Protein AF-A0AAV4HSX8-F1 (afdb_monomer_lite)

Organism: NCBI:txid1093978

Foldseek 3Di:
DVVVVDDDQDDDDPPWDAKDWDWDDDPPDTDIDIDHIPQ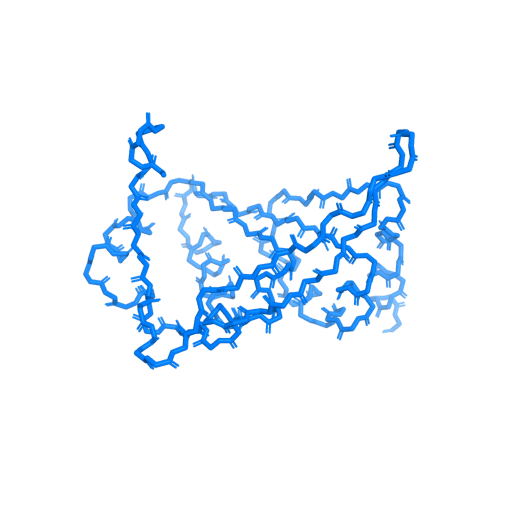LQDELVSCVDPVNVVCLVPDQEAEDELVNCNRYLPNLVVSLVSQQVDPNHAYEYEPHDQVSCVVCLVSCLVSVVSHPYYHDDPRNPPVVSVVVVPD

Structure (mmCIF, N/CA/C/O backbone):
data_AF-A0AAV4HSX8-F1
#
_entry.id   AF-A0AAV4HSX8-F1
#
loop_
_atom_site.group_PDB
_atom_site.id
_atom_site.type_symbol
_atom_site.label_atom_id
_atom_site.label_alt_id
_atom_site.label_comp_id
_atom_site.label_asym_id
_atom_site.label_entity_id
_atom_site.label_seq_id
_atom_site.pdbx_PDB_ins_code
_atom_site.Cartn_x
_atom_site.Cartn_y
_atom_site.Cartn_z
_atom_site.occupancy
_atom_site.B_iso_or_equiv
_atom_site.auth_seq_id
_atom_site.auth_comp_id
_atom_site.auth_asym_id
_atom_site.auth_atom_id
_atom_site.pdbx_PDB_model_num
ATOM 1 N N . MET A 1 1 ? -8.345 -9.573 -9.858 1.00 88.31 1 MET A N 1
ATOM 2 C CA . MET A 1 1 ? -8.934 -9.526 -8.505 1.00 88.31 1 MET A CA 1
ATOM 3 C C . MET A 1 1 ? -10.252 -10.286 -8.492 1.00 88.31 1 MET A C 1
ATOM 5 O O . MET A 1 1 ? -10.389 -11.200 -7.692 1.00 88.31 1 MET A O 1
ATOM 9 N N . ASP A 1 2 ? -11.119 -10.045 -9.474 1.00 92.25 2 ASP A N 1
ATOM 10 C CA . ASP A 1 2 ? -12.421 -10.715 -9.634 1.00 92.25 2 ASP A CA 1
ATOM 11 C C . ASP A 1 2 ? -12.351 -12.248 -9.648 1.00 92.25 2 ASP A C 1
ATOM 13 O O . ASP A 1 2 ? -13.070 -12.900 -8.900 1.00 92.25 2 ASP A O 1
ATOM 17 N N . ALA A 1 3 ? -11.421 -12.840 -10.409 1.00 96.38 3 ALA A N 1
ATOM 18 C CA . ALA A 1 3 ? -11.242 -14.299 -10.448 1.00 96.38 3 ALA A CA 1
ATOM 19 C C . ALA A 1 3 ? -10.859 -14.919 -9.086 1.00 96.38 3 ALA A C 1
ATOM 21 O O . ALA A 1 3 ? -11.060 -16.109 -8.874 1.00 96.38 3 ALA A O 1
ATOM 22 N N . ALA A 1 4 ? -10.314 -14.117 -8.166 1.00 95.81 4 ALA A N 1
ATOM 23 C CA . ALA A 1 4 ? -9.982 -14.522 -6.801 1.00 95.81 4 ALA A CA 1
ATOM 24 C C . ALA A 1 4 ? -11.071 -14.125 -5.781 1.00 95.81 4 ALA A C 1
ATOM 26 O O . ALA A 1 4 ? -10.847 -14.245 -4.580 1.00 95.81 4 ALA A O 1
ATOM 27 N N . GLY A 1 5 ? -12.223 -13.615 -6.236 1.00 96.44 5 GLY A N 1
ATOM 28 C CA . GLY A 1 5 ? -13.322 -13.166 -5.375 1.00 96.44 5 GLY A CA 1
ATOM 29 C C . GLY A 1 5 ? -13.056 -11.848 -4.640 1.00 96.44 5 GLY A C 1
ATOM 30 O O . GLY A 1 5 ? -13.699 -11.574 -3.631 1.00 96.44 5 GLY A O 1
ATOM 31 N N . VAL A 1 6 ? -12.103 -11.034 -5.110 1.00 95.81 6 VAL A N 1
ATOM 32 C CA . VAL A 1 6 ? -11.723 -9.772 -4.456 1.00 95.81 6 VAL A CA 1
ATOM 33 C C . VAL A 1 6 ? -12.494 -8.600 -5.066 1.00 95.81 6 VAL A C 1
ATOM 35 O O . VAL A 1 6 ? -12.260 -8.237 -6.220 1.00 95.81 6 VAL A O 1
ATOM 38 N N . GLY A 1 7 ? -13.371 -7.979 -4.269 1.00 94.50 7 GLY A N 1
ATOM 39 C CA . GLY A 1 7 ? -14.024 -6.715 -4.621 1.00 94.50 7 GLY A CA 1
ATOM 40 C C . GLY A 1 7 ? -12.998 -5.590 -4.777 1.00 94.50 7 GLY A C 1
ATOM 41 O O . GLY A 1 7 ? -12.125 -5.425 -3.925 1.00 94.50 7 GLY A O 1
ATOM 42 N N . SER A 1 8 ? -13.078 -4.848 -5.883 1.00 94.19 8 SER A N 1
ATOM 43 C CA . SER A 1 8 ? -12.068 -3.857 -6.265 1.00 94.19 8 SER A CA 1
ATOM 44 C C . SER A 1 8 ? -12.703 -2.506 -6.575 1.00 94.19 8 SER A C 1
ATOM 46 O O . SER A 1 8 ? -13.524 -2.400 -7.481 1.00 94.19 8 SER A O 1
ATOM 48 N N . TRP A 1 9 ? -12.271 -1.464 -5.866 1.00 94.06 9 TRP A N 1
ATOM 49 C CA . TRP A 1 9 ? -12.708 -0.082 -6.081 1.00 94.06 9 TRP A CA 1
ATOM 50 C C . TRP A 1 9 ? -11.517 0.764 -6.522 1.00 94.06 9 TRP A C 1
ATOM 52 O O . TRP A 1 9 ? -10.815 1.366 -5.710 1.00 94.06 9 TRP A O 1
ATOM 62 N N . PHE A 1 10 ? -11.232 0.744 -7.824 1.00 93.88 10 PHE A N 1
ATOM 63 C CA . PHE A 1 10 ? -10.089 1.456 -8.388 1.00 93.88 10 PHE A CA 1
ATOM 64 C C . PHE A 1 10 ? -10.420 2.917 -8.684 1.00 93.88 10 PHE A C 1
ATOM 66 O O . PHE A 1 10 ? -11.421 3.222 -9.327 1.00 93.88 10 PHE A O 1
ATOM 73 N N . GLN A 1 11 ? -9.513 3.820 -8.310 1.00 93.44 11 GLN A N 1
ATOM 74 C CA . GLN A 1 11 ? -9.507 5.169 -8.860 1.00 93.44 11 GLN A CA 1
ATOM 75 C C . GLN A 1 11 ? -8.828 5.153 -10.234 1.00 93.44 11 GLN A C 1
ATOM 77 O O . GLN A 1 11 ? -7.651 4.808 -10.349 1.00 93.44 11 GLN A O 1
ATOM 82 N N . VAL A 1 12 ? -9.555 5.553 -11.276 1.00 94.38 12 VAL A N 1
ATOM 83 C CA . VAL A 1 12 ? -9.022 5.641 -12.642 1.00 94.38 12 VAL A CA 1
ATOM 84 C C . VAL A 1 12 ? -8.441 7.033 -12.884 1.00 94.38 12 VAL A C 1
ATOM 86 O O . VAL A 1 12 ? -9.076 8.039 -12.573 1.00 94.38 12 VAL A O 1
ATOM 89 N N . LYS A 1 13 ? -7.234 7.101 -13.458 1.00 94.62 13 LYS A N 1
ATOM 90 C CA . LYS A 1 13 ? -6.590 8.352 -13.885 1.00 94.62 13 LYS A CA 1
ATOM 91 C C . LYS A 1 13 ? -6.487 8.377 -15.416 1.00 94.62 13 LYS A C 1
ATOM 93 O O . LYS A 1 13 ? -5.622 7.693 -15.964 1.00 94.62 13 LYS A O 1
ATOM 98 N N . PRO A 1 14 ? -7.368 9.115 -16.120 1.00 94.81 14 PRO A N 1
ATOM 99 C CA . PRO A 1 14 ? -7.354 9.168 -17.579 1.00 94.81 14 PRO A CA 1
ATOM 100 C C . PRO A 1 14 ? -6.008 9.653 -18.125 1.00 94.81 14 PRO A C 1
ATOM 102 O O . PRO A 1 14 ? -5.414 10.585 -17.589 1.00 94.81 14 PRO A O 1
ATOM 105 N N . GLY A 1 15 ? -5.532 9.022 -19.198 1.00 94.88 15 GLY A N 1
ATOM 106 C CA . GLY A 1 15 ? -4.289 9.412 -19.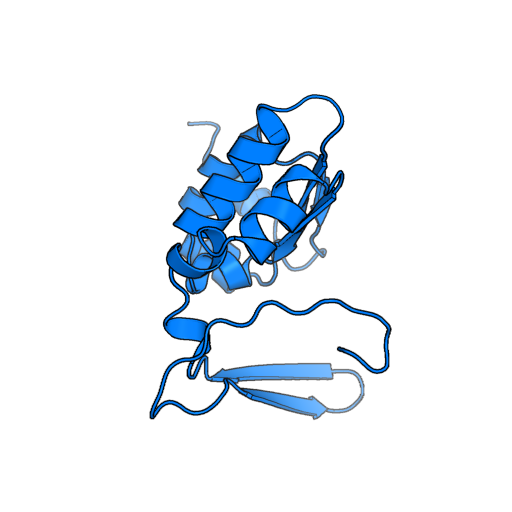872 1.00 94.88 15 GLY A CA 1
ATOM 107 C C . GLY A 1 15 ? -2.992 8.965 -19.187 1.00 94.88 15 GLY A C 1
ATOM 108 O O . GLY A 1 15 ? -1.922 9.230 -19.728 1.00 94.88 15 GLY A O 1
ATOM 109 N N . LEU A 1 16 ? -3.054 8.264 -18.047 1.00 96.12 16 LEU A N 1
ATOM 110 C CA . LEU A 1 16 ? -1.876 7.692 -17.390 1.00 96.12 16 LEU A CA 1
ATOM 111 C C . LEU A 1 16 ? -1.880 6.162 -17.449 1.00 96.12 16 LEU A C 1
ATOM 113 O O . LEU A 1 16 ? -2.906 5.543 -17.161 1.00 96.12 16 LEU A O 1
ATOM 117 N N . PRO A 1 17 ? -0.738 5.529 -17.768 1.00 97.56 17 PRO A N 1
ATOM 118 C CA . PRO A 1 17 ? -0.632 4.080 -17.727 1.00 97.56 17 PRO A CA 1
ATOM 119 C C . PRO A 1 17 ? -0.678 3.571 -16.283 1.00 97.56 17 PRO A C 1
ATOM 121 O O . PRO A 1 17 ? -0.239 4.240 -15.342 1.00 97.56 17 PRO A O 1
ATOM 124 N N . THR A 1 18 ? -1.163 2.344 -16.104 1.00 97.88 18 THR A N 1
ATOM 125 C CA . THR A 1 18 ? -1.028 1.609 -14.843 1.00 97.88 18 THR A CA 1
ATOM 126 C C . THR A 1 18 ? 0.449 1.479 -14.463 1.00 97.88 18 THR A C 1
ATOM 128 O O . THR A 1 18 ? 1.304 1.283 -15.327 1.00 97.88 18 THR A O 1
ATOM 131 N N . GLY A 1 19 ? 0.752 1.596 -13.167 1.00 96.81 19 GLY A N 1
ATOM 132 C CA . GLY A 1 19 ? 2.103 1.373 -12.658 1.00 96.81 19 GLY A CA 1
ATOM 133 C C . GLY A 1 19 ? 2.611 -0.042 -12.951 1.00 96.81 19 GLY A C 1
ATOM 134 O O . GLY A 1 19 ? 1.837 -0.985 -13.114 1.00 96.81 19 GLY A O 1
ATOM 135 N N . SER A 1 20 ? 3.928 -0.195 -12.996 1.00 97.69 20 SER A N 1
ATOM 136 C CA . SER A 1 20 ? 4.597 -1.452 -13.332 1.00 97.69 20 SER A CA 1
ATOM 137 C C . SER A 1 20 ? 5.812 -1.679 -12.441 1.00 97.69 20 SER A C 1
ATOM 139 O O . SER A 1 20 ? 6.464 -0.727 -12.015 1.00 97.69 20 SER A O 1
ATOM 141 N N . CYS A 1 21 ? 6.165 -2.938 -12.198 1.00 97.69 21 CYS A N 1
ATOM 142 C CA . CYS A 1 21 ? 7.374 -3.302 -11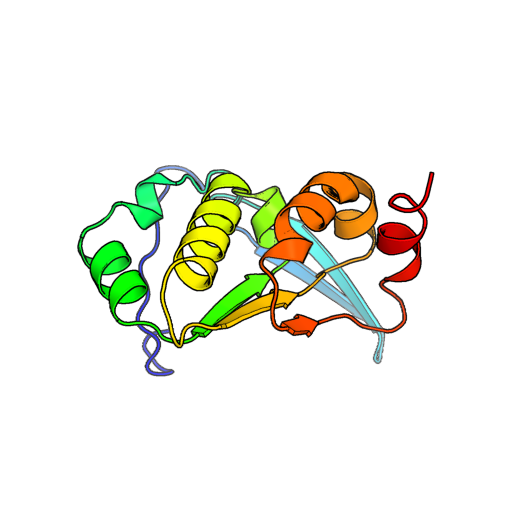.465 1.00 97.69 21 CYS A CA 1
ATOM 143 C C . CYS A 1 21 ? 8.204 -4.283 -12.296 1.00 97.69 21 CYS A C 1
ATOM 145 O O . CYS A 1 21 ? 7.735 -5.371 -12.629 1.00 97.69 21 CYS A O 1
ATOM 147 N N . LEU A 1 22 ? 9.432 -3.892 -12.633 1.00 98.12 22 LEU A N 1
ATOM 148 C CA . LEU A 1 22 ? 10.414 -4.779 -13.239 1.00 98.12 22 LEU A CA 1
ATOM 149 C C . LEU A 1 22 ? 11.059 -5.622 -12.139 1.00 98.12 22 LEU A C 1
ATOM 151 O O . LEU A 1 22 ? 11.646 -5.080 -11.203 1.00 98.12 22 LEU A O 1
ATOM 155 N N . VAL A 1 23 ? 10.973 -6.944 -12.277 1.00 97.88 23 VAL A N 1
ATOM 156 C CA . VAL A 1 23 ? 11.554 -7.900 -11.329 1.00 97.88 23 VAL A CA 1
ATOM 157 C C . VAL A 1 23 ? 12.733 -8.610 -11.988 1.00 97.88 23 VAL A C 1
ATOM 159 O O . VAL A 1 23 ? 12.560 -9.537 -12.778 1.00 97.88 23 VAL A O 1
ATOM 162 N N . LEU A 1 24 ? 13.946 -8.179 -11.651 1.00 98.00 24 LEU A N 1
ATOM 163 C CA . LEU A 1 24 ? 15.189 -8.792 -12.113 1.00 98.00 24 LEU A CA 1
ATOM 164 C C . LEU A 1 24 ? 15.518 -9.992 -11.226 1.00 98.00 24 LEU A C 1
ATOM 166 O O . LEU A 1 24 ? 15.635 -9.846 -10.009 1.00 98.00 24 LEU A O 1
ATOM 170 N N . CYS A 1 25 ? 15.651 -11.171 -11.829 1.00 97.75 25 CYS A N 1
ATOM 171 C CA . CYS A 1 25 ? 15.834 -12.427 -11.105 1.00 97.75 25 CYS A CA 1
ATOM 172 C C . CYS A 1 25 ? 17.220 -13.012 -11.383 1.00 97.75 25 CYS A C 1
ATOM 174 O O . CYS A 1 25 ? 17.544 -13.298 -12.534 1.00 97.75 25 CYS A O 1
ATOM 176 N N . THR A 1 26 ? 17.998 -13.243 -10.323 1.00 97.19 26 THR A N 1
ATOM 177 C CA . THR A 1 26 ? 19.332 -13.856 -10.403 1.00 97.19 26 THR A CA 1
ATOM 178 C C . THR A 1 26 ? 19.408 -15.010 -9.408 1.00 97.19 26 THR A C 1
ATOM 180 O O . THR A 1 26 ? 19.638 -14.803 -8.214 1.00 97.19 26 THR A O 1
ATOM 183 N N . GLY A 1 27 ? 19.174 -16.235 -9.884 1.00 96.50 27 GLY A N 1
ATOM 184 C CA . GLY A 1 27 ? 18.985 -17.397 -9.011 1.00 96.50 27 GLY A CA 1
ATOM 185 C C . GLY A 1 27 ? 17.795 -17.181 -8.072 1.00 96.50 27 GLY A C 1
ATOM 186 O O . GLY A 1 27 ? 16.693 -16.876 -8.525 1.00 96.50 27 GLY A O 1
ATOM 187 N N . SER A 1 28 ? 18.030 -17.284 -6.763 1.00 96.56 28 SER A N 1
ATOM 188 C CA . SER A 1 28 ? 17.013 -17.022 -5.731 1.00 96.56 28 SER A CA 1
ATOM 189 C C . SER A 1 28 ? 16.848 -15.537 -5.380 1.00 96.56 28 SER A C 1
ATOM 191 O O . SER A 1 28 ? 15.948 -15.189 -4.616 1.00 96.56 28 SER A O 1
ATOM 193 N N . ASN A 1 29 ? 17.694 -14.652 -5.918 1.00 95.62 29 ASN A N 1
ATOM 194 C CA . ASN A 1 29 ? 17.644 -13.221 -5.630 1.00 95.62 29 ASN A CA 1
ATOM 195 C C . ASN A 1 29 ? 16.674 -12.499 -6.566 1.00 95.62 29 ASN A C 1
ATOM 197 O O . ASN A 1 29 ? 16.589 -12.813 -7.757 1.00 95.62 29 ASN A O 1
ATOM 201 N N . ARG A 1 30 ? 15.988 -11.481 -6.036 1.00 96.81 30 ARG A N 1
ATOM 202 C CA . ARG A 1 30 ? 15.129 -10.582 -6.814 1.00 96.81 30 ARG A CA 1
ATOM 203 C C . ARG A 1 30 ? 15.459 -9.122 -6.515 1.00 96.81 30 ARG A C 1
ATOM 205 O O . ARG A 1 30 ? 15.576 -8.746 -5.354 1.00 96.81 30 ARG A O 1
ATOM 212 N N . CYS A 1 31 ? 15.569 -8.311 -7.563 1.00 95.62 31 CYS A N 1
ATOM 213 C CA . CYS A 1 31 ? 15.662 -6.853 -7.489 1.00 95.62 31 CYS A CA 1
ATOM 214 C C . CYS A 1 31 ? 14.428 -6.245 -8.164 1.00 95.62 31 CYS A C 1
ATOM 216 O O . CYS A 1 31 ? 14.053 -6.662 -9.260 1.00 95.62 31 CYS A O 1
ATOM 218 N N . LEU A 1 32 ? 13.772 -5.306 -7.483 1.00 97.06 32 LEU A N 1
ATOM 219 C CA . LEU A 1 32 ? 12.507 -4.718 -7.911 1.00 97.06 32 LEU A CA 1
ATOM 220 C C . LEU A 1 32 ? 12.729 -3.250 -8.283 1.00 97.06 32 LEU A C 1
ATOM 222 O O . LEU A 1 32 ? 13.220 -2.473 -7.465 1.00 97.06 32 LEU A O 1
ATOM 226 N N . VAL A 1 33 ? 12.331 -2.868 -9.496 1.00 96.62 33 VAL A N 1
ATOM 227 C CA . VAL A 1 33 ? 12.365 -1.482 -9.983 1.00 96.62 33 VAL A CA 1
ATOM 228 C C . VAL A 1 33 ? 10.948 -1.061 -10.350 1.00 96.62 33 VAL A C 1
ATOM 230 O O . VAL A 1 33 ? 10.355 -1.589 -11.289 1.00 96.62 33 VAL A O 1
ATOM 233 N N . THR A 1 34 ? 10.389 -0.121 -9.592 1.00 95.56 34 THR A N 1
ATOM 234 C CA . THR A 1 34 ? 8.974 0.258 -9.695 1.00 95.56 34 THR A CA 1
ATOM 235 C C . THR A 1 34 ? 8.795 1.592 -10.407 1.00 95.56 34 THR A C 1
ATOM 237 O O . THR A 1 34 ? 9.395 2.596 -10.031 1.00 95.56 34 THR A O 1
ATOM 240 N N . TYR A 1 35 ? 7.893 1.611 -11.383 1.00 96.12 35 TYR A N 1
ATOM 241 C CA . TYR A 1 35 ? 7.320 2.809 -11.978 1.00 96.12 35 TYR A CA 1
ATOM 242 C C . TYR A 1 35 ? 5.884 2.980 -11.471 1.00 96.12 35 TYR A C 1
ATOM 244 O O . TYR A 1 35 ? 5.037 2.120 -11.699 1.00 96.12 35 TYR A O 1
ATOM 252 N N . GLY A 1 36 ? 5.603 4.079 -10.765 1.00 93.62 36 GLY A N 1
ATOM 253 C CA . GLY A 1 36 ? 4.309 4.281 -10.100 1.00 93.62 36 GLY A CA 1
ATOM 254 C C . GLY A 1 36 ? 3.119 4.464 -11.050 1.00 93.62 36 GLY A C 1
ATOM 255 O O . GLY A 1 36 ? 2.002 4.095 -10.699 1.00 93.62 36 GLY A O 1
ATOM 256 N N . GLY A 1 37 ? 3.330 4.998 -12.258 1.00 96.12 37 GLY A N 1
ATOM 257 C CA . GLY A 1 37 ? 2.244 5.287 -13.204 1.00 96.12 37 GLY A CA 1
ATOM 258 C C . GLY A 1 37 ? 1.055 5.991 -12.530 1.00 96.12 37 GLY A C 1
ATOM 259 O O . GLY A 1 37 ? 1.234 6.889 -11.707 1.00 96.12 37 GLY A O 1
ATOM 260 N N . ALA A 1 38 ? -0.161 5.533 -12.823 1.00 96.12 38 ALA A N 1
ATOM 261 C CA . ALA A 1 38 ? -1.394 6.055 -12.234 1.00 96.12 38 ALA A CA 1
ATOM 262 C C . ALA A 1 38 ? -1.457 5.963 -10.693 1.00 96.12 38 ALA A C 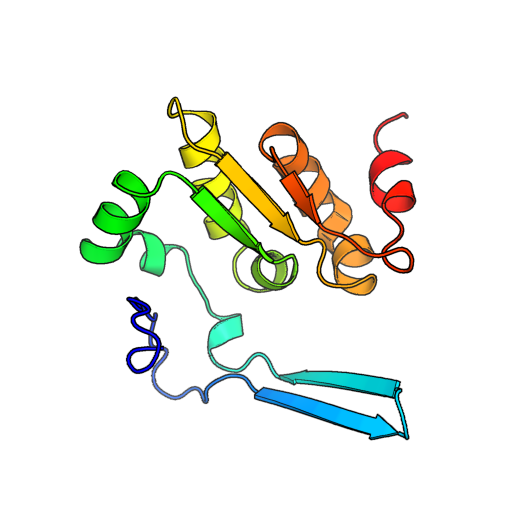1
ATOM 264 O O . ALA A 1 38 ? -2.096 6.811 -10.070 1.00 96.12 38 ALA A O 1
ATOM 265 N N . SER A 1 39 ? -0.792 4.988 -10.054 1.00 94.44 39 SER A N 1
ATOM 266 C CA . SER A 1 39 ? -0.874 4.820 -8.592 1.00 94.44 39 SER A CA 1
ATOM 267 C C . SER A 1 39 ? -0.160 5.931 -7.822 1.00 94.44 39 SER A C 1
ATOM 269 O O . SER A 1 39 ? -0.453 6.146 -6.650 1.00 94.44 39 SER A O 1
ATOM 271 N N . ALA A 1 40 ? 0.766 6.644 -8.469 1.00 93.19 40 ALA A N 1
ATOM 272 C CA . ALA A 1 40 ? 1.446 7.793 -7.876 1.00 93.19 40 ALA A CA 1
ATOM 273 C C . ALA A 1 40 ? 0.515 9.003 -7.673 1.00 93.19 40 ALA A C 1
ATOM 275 O O . ALA A 1 40 ? 0.873 9.914 -6.939 1.00 93.19 40 ALA A O 1
ATOM 276 N N . LEU A 1 41 ? -0.663 9.015 -8.312 1.00 94.06 41 LEU A N 1
ATOM 277 C CA . LEU A 1 41 ? -1.660 10.083 -8.184 1.00 94.06 41 LEU A CA 1
ATOM 278 C C . LEU A 1 41 ? -2.888 9.665 -7.369 1.00 94.06 41 LEU A C 1
ATOM 280 O O . LEU A 1 41 ? -3.943 10.300 -7.483 1.00 94.06 41 LEU A O 1
ATOM 284 N N . LEU A 1 42 ? -2.790 8.581 -6.596 1.00 93.56 42 LEU A N 1
ATOM 285 C CA . LEU A 1 42 ? -3.869 8.172 -5.705 1.00 93.56 42 LEU A CA 1
ATOM 286 C C . LEU A 1 42 ? -4.242 9.343 -4.784 1.00 93.56 42 LEU A C 1
ATOM 288 O O . LEU A 1 42 ? -3.371 9.946 -4.161 1.00 93.56 42 LEU A O 1
ATOM 292 N N . SER A 1 43 ? -5.530 9.662 -4.704 1.00 94.44 43 SER A N 1
ATOM 293 C CA . SER A 1 43 ? -6.048 10.698 -3.809 1.00 94.44 43 SER A CA 1
ATOM 294 C C . SER A 1 43 ? -7.073 10.124 -2.841 1.00 94.44 43 SER A C 1
ATOM 296 O O . SER A 1 43 ? -7.637 9.052 -3.057 1.00 94.44 43 SER A O 1
ATOM 298 N N . THR A 1 44 ? -7.340 10.866 -1.771 1.00 96.06 44 THR A N 1
ATOM 299 C CA . THR A 1 44 ? -8.347 10.522 -0.760 1.00 96.06 44 THR A CA 1
ATOM 300 C C . THR A 1 44 ? -9.763 10.410 -1.329 1.00 96.06 44 THR A C 1
ATOM 302 O O . THR A 1 44 ? -10.569 9.691 -0.744 1.00 96.06 44 THR A O 1
ATOM 305 N N . ASP A 1 45 ? -10.044 11.005 -2.495 1.00 94.50 45 ASP A N 1
ATOM 306 C CA . ASP A 1 45 ? -11.335 10.906 -3.198 1.00 94.50 45 ASP A CA 1
ATOM 307 C C . ASP A 1 45 ? -11.775 9.453 -3.445 1.00 94.50 45 ASP A C 1
ATOM 309 O O . ASP A 1 45 ? -12.971 9.164 -3.526 1.00 94.50 45 ASP A O 1
ATOM 313 N N . SER A 1 46 ? -10.820 8.516 -3.556 1.00 91.56 46 SER A N 1
ATOM 314 C CA . SER A 1 46 ? -11.124 7.090 -3.712 1.00 91.56 46 SER A CA 1
ATOM 315 C C . SER A 1 46 ? -11.819 6.505 -2.482 1.00 91.56 46 SER A C 1
ATOM 317 O O . SER A 1 46 ? -12.631 5.590 -2.612 1.00 91.56 46 SER A O 1
ATOM 319 N N . LEU A 1 47 ? -11.509 7.030 -1.291 1.00 96.06 47 LEU A N 1
ATOM 320 C CA . LEU A 1 47 ? -12.161 6.651 -0.036 1.00 96.06 47 LEU A CA 1
ATOM 321 C C . LEU A 1 47 ? -13.548 7.272 0.094 1.00 96.06 47 LEU A C 1
ATOM 323 O O . LEU A 1 47 ? -14.332 6.820 0.927 1.00 96.06 47 LEU A O 1
ATOM 327 N N . ASP A 1 48 ? -13.836 8.306 -0.700 1.00 95.00 48 ASP A N 1
ATOM 328 C CA . ASP A 1 48 ? -15.072 9.059 -0.585 1.00 95.00 48 ASP A CA 1
ATOM 329 C C . ASP A 1 48 ? -16.213 8.554 -1.482 1.00 95.00 48 ASP A C 1
ATOM 331 O O . ASP A 1 48 ? -17.362 8.964 -1.286 1.00 95.00 48 ASP A O 1
ATOM 335 N N . GLN A 1 49 ? -15.913 7.622 -2.393 1.00 95.12 49 GLN A N 1
ATOM 336 C CA . GLN A 1 49 ? -16.908 6.904 -3.194 1.00 95.12 49 GLN A CA 1
ATOM 337 C C . GLN A 1 49 ? -17.837 6.081 -2.293 1.00 95.12 49 GLN A C 1
ATOM 339 O O . GLN A 1 49 ? -17.389 5.519 -1.287 1.00 95.12 49 GLN A O 1
ATOM 344 N N . GLU A 1 50 ? -19.126 6.013 -2.635 1.00 96.19 50 GLU A N 1
ATOM 345 C CA . GLU A 1 50 ? -20.142 5.388 -1.777 1.00 96.19 50 GLU A CA 1
ATOM 346 C C . GLU A 1 50 ? -19.815 3.928 -1.460 1.00 96.19 50 GLU A C 1
ATOM 348 O O . GLU A 1 50 ? -19.889 3.503 -0.303 1.00 96.19 50 GLU A O 1
ATOM 353 N N . GLU A 1 51 ? -19.372 3.175 -2.460 1.00 94.56 51 GLU A N 1
ATOM 354 C CA . GLU A 1 51 ? -19.058 1.762 -2.319 1.00 94.56 51 GLU A CA 1
ATOM 355 C C . GLU A 1 51 ? -17.813 1.548 -1.449 1.00 94.56 51 GLU A C 1
ATOM 357 O O . GLU A 1 51 ? -17.810 0.671 -0.580 1.00 94.56 51 GLU A O 1
ATOM 362 N N . THR A 1 52 ? -16.788 2.398 -1.594 1.00 96.12 52 THR A N 1
ATOM 363 C CA . THR A 1 52 ? -15.594 2.354 -0.737 1.00 96.12 52 THR A CA 1
ATOM 364 C C . THR A 1 52 ? -15.939 2.718 0.708 1.00 96.12 52 THR A C 1
ATOM 366 O O . THR A 1 52 ? -15.497 2.035 1.634 1.00 96.12 52 THR A O 1
ATOM 369 N N . LYS A 1 53 ? -16.770 3.747 0.936 1.00 96.81 53 LYS A N 1
ATOM 370 C CA . LYS A 1 53 ? -17.248 4.113 2.284 1.00 96.81 53 LYS A CA 1
ATOM 371 C C . LYS A 1 53 ? -18.008 2.964 2.938 1.00 96.81 53 LYS A C 1
ATOM 373 O O . LYS A 1 53 ? -17.777 2.668 4.113 1.00 96.81 53 LYS A O 1
ATOM 378 N N . ALA A 1 54 ? -18.903 2.316 2.191 1.00 96.88 54 ALA A N 1
ATOM 379 C CA . ALA A 1 54 ? -19.656 1.165 2.674 1.00 96.88 54 ALA A CA 1
ATOM 380 C C . ALA A 1 54 ? -18.721 0.005 3.050 1.00 96.88 54 ALA A C 1
ATOM 382 O O . ALA A 1 54 ? -18.853 -0.559 4.141 1.00 96.88 54 ALA A O 1
ATOM 383 N N . ALA A 1 55 ? -17.725 -0.287 2.205 1.00 96.69 55 ALA A N 1
ATOM 384 C CA . ALA A 1 55 ? -16.720 -1.311 2.471 1.00 96.69 55 ALA A CA 1
ATOM 385 C C . ALA A 1 55 ? -15.893 -0.998 3.730 1.00 96.69 55 ALA A C 1
ATOM 387 O O . ALA A 1 55 ? -15.767 -1.854 4.608 1.00 96.69 55 ALA A O 1
ATOM 388 N N . ILE A 1 56 ? -15.393 0.234 3.880 1.00 97.56 56 ILE A N 1
ATOM 389 C CA . ILE A 1 56 ? -14.655 0.686 5.075 1.00 97.56 56 ILE A CA 1
ATOM 390 C C . ILE A 1 56 ? -15.510 0.511 6.337 1.00 97.56 56 ILE A C 1
ATOM 392 O O . ILE A 1 56 ? -15.060 -0.063 7.332 1.00 97.56 56 ILE A O 1
ATOM 396 N N . LYS A 1 57 ? -16.773 0.948 6.296 1.00 96.88 57 LYS A N 1
ATOM 397 C CA . LYS A 1 57 ? -17.683 0.842 7.442 1.00 96.88 57 LYS A CA 1
ATOM 398 C C . LYS A 1 57 ? -17.907 -0.614 7.861 1.00 96.88 57 LYS A C 1
ATOM 400 O O . LYS A 1 57 ? -17.862 -0.904 9.057 1.00 96.88 57 LYS A O 1
ATOM 405 N N . ALA A 1 58 ? -18.103 -1.518 6.902 1.00 96.94 58 ALA A N 1
ATOM 406 C CA . ALA A 1 58 ? -18.353 -2.937 7.162 1.00 96.94 58 ALA A CA 1
ATOM 407 C C . ALA A 1 58 ? -17.098 -3.716 7.609 1.00 96.94 58 ALA A C 1
ATOM 409 O O . ALA A 1 58 ? -17.204 -4.680 8.370 1.00 96.94 58 ALA A O 1
ATOM 410 N N . SER A 1 59 ? -15.910 -3.292 7.170 1.00 98.19 59 SER A N 1
ATOM 411 C CA . SER A 1 59 ? -14.656 -4.030 7.371 1.00 98.19 59 SER A CA 1
ATOM 412 C C . SER A 1 59 ? -14.211 -4.065 8.833 1.00 98.19 59 SER A C 1
ATOM 414 O O . SER A 1 59 ? -14.232 -3.045 9.519 1.00 98.19 59 SER A O 1
ATOM 416 N N . GLN A 1 60 ? -13.769 -5.229 9.309 1.00 98.50 60 GLN A N 1
ATOM 417 C CA . GLN A 1 60 ? -13.176 -5.387 10.648 1.00 98.50 60 GLN A CA 1
ATOM 418 C C . GLN A 1 60 ? -11.644 -5.320 10.623 1.00 98.50 60 GLN A C 1
ATOM 420 O O . GLN A 1 60 ? -11.018 -5.053 11.638 1.00 98.50 60 GLN A O 1
ATOM 425 N N . PHE A 1 61 ? -11.031 -5.528 9.460 1.00 98.56 61 PHE A N 1
ATOM 426 C CA . PHE A 1 61 ? -9.583 -5.570 9.308 1.00 98.56 61 PHE A CA 1
ATOM 427 C C . PHE A 1 61 ? -9.157 -4.640 8.181 1.00 98.56 61 PHE A C 1
ATOM 429 O O . PHE A 1 61 ? -9.758 -4.638 7.107 1.00 98.56 61 PHE A O 1
ATOM 436 N N . PHE A 1 62 ? -8.102 -3.877 8.434 1.00 98.62 62 PHE A N 1
ATOM 437 C CA . PHE A 1 62 ? -7.491 -2.956 7.491 1.00 98.62 62 PHE A CA 1
ATOM 438 C C . PHE A 1 62 ? -6.028 -3.329 7.347 1.00 98.62 62 PHE A C 1
ATOM 440 O O . PHE A 1 62 ? -5.344 -3.567 8.339 1.00 98.62 62 PHE A O 1
ATOM 447 N N . TYR A 1 63 ? -5.546 -3.373 6.112 1.00 98.44 63 TYR A N 1
ATOM 448 C CA . TYR A 1 63 ? -4.148 -3.637 5.822 1.00 98.44 63 TYR A CA 1
ATOM 449 C C . TYR A 1 63 ? -3.630 -2.608 4.827 1.00 98.44 63 TYR A C 1
ATOM 451 O O . TYR A 1 63 ? -4.183 -2.449 3.736 1.00 98.44 63 TYR A O 1
ATOM 459 N N . CYS A 1 64 ? -2.545 -1.934 5.192 1.00 97.69 64 CYS A N 1
ATOM 460 C CA . CYS A 1 64 ? -1.819 -1.040 4.304 1.00 97.69 64 CYS A CA 1
ATOM 461 C C . CYS A 1 64 ? -0.355 -1.467 4.185 1.00 97.69 64 CYS A C 1
ATOM 463 O O . CYS A 1 64 ? 0.247 -2.009 5.111 1.00 97.69 64 CYS A O 1
ATOM 465 N N . SER A 1 65 ? 0.236 -1.196 3.025 1.00 96.19 65 SER A N 1
ATOM 466 C CA . SER A 1 65 ? 1.676 -1.331 2.815 1.00 96.19 65 SER A CA 1
ATOM 467 C C . SER A 1 65 ? 2.350 0.025 2.988 1.00 96.19 65 SER A C 1
ATOM 469 O O . SER A 1 65 ? 1.761 1.055 2.673 1.00 96.19 65 SER A O 1
ATOM 471 N N . GLY A 1 66 ? 3.614 0.044 3.401 1.00 94.56 66 GLY A N 1
ATOM 472 C CA . GLY A 1 66 ? 4.441 1.245 3.462 1.00 94.56 66 GLY A CA 1
ATOM 473 C C . GLY A 1 66 ? 4.545 1.935 2.101 1.00 94.56 66 GLY A C 1
ATOM 474 O O . GLY A 1 66 ? 4.631 3.156 2.034 1.00 94.56 66 GLY A O 1
ATOM 475 N N . TYR A 1 67 ? 4.427 1.186 0.998 1.00 95.19 67 TYR A N 1
ATOM 476 C CA . TYR A 1 67 ? 4.332 1.774 -0.341 1.00 95.19 67 TYR A CA 1
ATOM 477 C C . TYR A 1 67 ? 3.107 2.686 -0.517 1.00 95.19 67 TYR A C 1
ATOM 479 O O . TYR A 1 67 ? 3.173 3.640 -1.287 1.00 95.19 67 TYR A O 1
ATOM 487 N N . SER A 1 68 ? 2.014 2.451 0.217 1.00 94.81 68 SER A N 1
ATOM 488 C CA . SER A 1 68 ? 0.829 3.317 0.204 1.00 94.81 68 SER A CA 1
ATOM 489 C C . SER A 1 68 ? 1.111 4.701 0.795 1.00 94.81 68 SER A C 1
ATOM 491 O O . SER A 1 68 ? 0.472 5.663 0.378 1.00 94.81 68 SER A O 1
ATOM 493 N N . LEU A 1 69 ? 2.103 4.833 1.687 1.00 92.94 69 LEU A N 1
ATOM 494 C CA . LEU A 1 69 ? 2.527 6.125 2.246 1.00 92.94 69 LEU A CA 1
ATOM 495 C C . LEU A 1 69 ? 3.156 7.031 1.179 1.00 92.94 69 LEU A C 1
ATOM 497 O O . LEU A 1 69 ? 3.026 8.248 1.251 1.00 92.94 69 LEU A O 1
ATOM 501 N N . ILE A 1 70 ? 3.812 6.434 0.176 1.00 90.19 70 ILE A N 1
ATOM 502 C CA . ILE A 1 70 ? 4.423 7.158 -0.948 1.00 90.19 70 ILE A CA 1
ATOM 503 C C . ILE A 1 70 ? 3.342 7.763 -1.847 1.00 90.19 70 ILE A C 1
ATOM 505 O O . ILE A 1 70 ? 3.515 8.869 -2.348 1.00 90.19 70 ILE A O 1
ATOM 509 N N . GLY A 1 71 ? 2.259 7.014 -2.080 1.00 86.75 71 GLY A N 1
ATOM 510 C CA . GLY A 1 71 ? 1.179 7.426 -2.974 1.00 86.75 71 GLY A CA 1
ATOM 511 C C . GLY A 1 71 ? 0.188 8.379 -2.313 1.00 86.75 71 GLY A C 1
ATOM 512 O O . GLY A 1 71 ? -0.116 9.424 -2.872 1.00 86.75 71 GLY A O 1
ATOM 513 N N . CYS A 1 72 ? -0.330 8.023 -1.134 1.00 95.19 72 CYS A N 1
ATOM 514 C CA . CYS A 1 72 ? -1.355 8.811 -0.452 1.00 95.19 72 CYS A CA 1
ATOM 515 C C . CYS A 1 72 ? -1.342 8.543 1.061 1.00 95.19 72 CYS A C 1
ATOM 517 O O . CYS A 1 72 ? -2.114 7.729 1.575 1.00 95.19 72 CYS A O 1
ATOM 519 N N . PHE A 1 73 ? -0.456 9.232 1.782 1.00 96.62 73 PHE A N 1
ATOM 520 C CA . PHE A 1 73 ? -0.368 9.132 3.242 1.00 96.62 73 PHE A CA 1
ATOM 521 C C . PHE A 1 73 ? -1.701 9.455 3.938 1.00 96.62 73 PHE A C 1
ATOM 523 O O . PHE A 1 73 ? -2.135 8.696 4.803 1.00 96.62 73 PHE A O 1
ATOM 530 N N . ASP A 1 74 ? -2.394 10.509 3.505 1.00 97.31 74 ASP A N 1
ATOM 531 C CA . ASP A 1 74 ? -3.655 10.956 4.112 1.00 97.31 74 ASP A CA 1
ATOM 532 C C . ASP A 1 74 ? -4.752 9.883 4.057 1.00 97.31 74 ASP A C 1
ATOM 534 O O . ASP A 1 74 ? -5.547 9.737 4.989 1.00 97.31 74 ASP A O 1
ATOM 538 N N . ALA A 1 75 ? -4.783 9.079 2.987 1.00 97.44 75 ALA A N 1
ATOM 539 C CA . ALA A 1 75 ? -5.701 7.949 2.887 1.00 97.44 75 ALA A CA 1
ATOM 540 C C . ALA A 1 75 ? -5.378 6.876 3.937 1.00 97.44 75 ALA A C 1
ATOM 542 O O . ALA A 1 75 ? -6.282 6.384 4.614 1.00 97.44 75 ALA A O 1
ATOM 543 N N . VAL A 1 76 ? -4.094 6.549 4.123 1.00 98.06 76 VAL A N 1
ATOM 544 C CA . VAL A 1 76 ? -3.650 5.592 5.149 1.00 98.06 76 VAL A CA 1
ATOM 545 C C . VAL A 1 76 ? -3.987 6.109 6.548 1.00 98.06 76 VAL A C 1
ATOM 547 O O . VAL A 1 76 ? -4.524 5.358 7.360 1.00 98.06 76 VAL A O 1
ATOM 550 N N . GLN A 1 77 ? -3.756 7.397 6.816 1.00 98.06 77 GLN A N 1
ATOM 551 C CA . GLN A 1 77 ? -4.077 8.018 8.100 1.00 98.06 77 GLN A CA 1
ATOM 552 C C . GLN A 1 77 ? -5.585 8.013 8.389 1.00 98.06 77 GLN A C 1
ATOM 554 O O . GLN A 1 77 ? -5.987 7.678 9.504 1.00 98.06 77 GLN A O 1
ATOM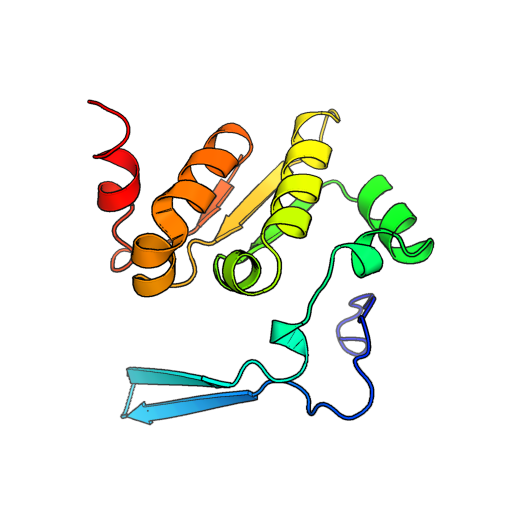 559 N N . ARG A 1 78 ? -6.437 8.300 7.391 1.00 98.00 78 ARG A N 1
ATOM 560 C CA . ARG A 1 78 ? -7.903 8.190 7.532 1.00 98.00 78 ARG A CA 1
ATOM 561 C C . ARG A 1 78 ? -8.342 6.770 7.880 1.00 98.00 78 ARG A C 1
ATOM 563 O O . ARG A 1 78 ? -9.215 6.607 8.730 1.00 98.00 78 ARG A O 1
ATOM 570 N N . LEU A 1 79 ? -7.758 5.754 7.244 1.00 98.31 79 LEU A N 1
ATOM 571 C CA . LEU A 1 79 ? -8.084 4.352 7.526 1.00 98.31 79 LEU A CA 1
ATOM 572 C C . LEU A 1 79 ? -7.613 3.927 8.922 1.00 98.31 79 LEU A C 1
ATOM 574 O O . LEU A 1 79 ? -8.376 3.290 9.647 1.00 98.31 79 LEU A O 1
ATOM 578 N N . ALA A 1 80 ? -6.404 4.330 9.318 1.00 98.38 80 ALA A N 1
ATOM 579 C CA . ALA A 1 80 ? -5.863 4.067 10.649 1.00 98.38 80 ALA A CA 1
ATOM 580 C C . ALA A 1 80 ? -6.723 4.711 11.749 1.00 98.38 80 ALA A C 1
ATOM 582 O O . ALA A 1 80 ? -7.102 4.045 12.710 1.00 98.38 80 ALA A O 1
ATOM 583 N N . LEU A 1 81 ? -7.116 5.978 11.569 1.00 98.06 81 LEU A N 1
ATOM 584 C CA . LEU A 1 81 ? -8.010 6.677 12.494 1.00 98.06 81 LEU A CA 1
ATOM 585 C C . LEU A 1 81 ? -9.409 6.049 12.530 1.00 98.06 81 LEU A C 1
ATOM 587 O O . LEU A 1 81 ? -10.017 5.934 13.593 1.00 98.06 81 LEU A O 1
ATOM 591 N N . HIS A 1 82 ? -9.942 5.632 11.378 1.00 98.19 82 HIS A N 1
ATOM 592 C CA . HIS A 1 82 ? -11.234 4.952 11.329 1.00 98.19 82 HIS A CA 1
ATOM 593 C C . HIS A 1 82 ? -11.202 3.649 12.132 1.00 98.19 82 HIS A C 1
ATOM 595 O O . HIS A 1 82 ? -12.113 3.399 12.917 1.00 98.19 82 HIS A O 1
ATOM 601 N N . ALA A 1 83 ? -10.161 2.835 11.962 1.00 98.31 83 ALA A N 1
ATOM 602 C CA . ALA A 1 83 ? -10.004 1.604 12.721 1.00 98.31 83 ALA A CA 1
ATOM 603 C C . ALA A 1 83 ? -9.850 1.880 14.226 1.00 98.31 83 ALA A C 1
ATOM 605 O O . ALA A 1 83 ? -10.576 1.288 15.018 1.00 98.31 83 ALA A O 1
ATOM 606 N N . SER A 1 84 ? -8.999 2.833 14.622 1.00 97.50 84 SER A N 1
ATOM 607 C CA . SER A 1 84 ? -8.721 3.113 16.040 1.00 97.50 84 SER A CA 1
ATOM 608 C C . SER A 1 84 ? -9.909 3.710 16.804 1.00 97.50 84 SER A C 1
ATOM 610 O O . SER A 1 84 ? -10.075 3.460 17.995 1.00 97.50 84 SER A O 1
ATOM 612 N N . THR A 1 85 ? -10.774 4.473 16.129 1.00 97.31 85 THR A N 1
ATOM 613 C CA . THR A 1 85 ? -11.951 5.115 16.747 1.00 97.31 85 THR A CA 1
ATOM 614 C C . THR A 1 85 ? -13.200 4.230 16.783 1.00 97.31 85 THR A C 1
ATOM 616 O O . THR A 1 85 ? -14.201 4.607 17.392 1.00 97.31 85 THR A O 1
ATOM 619 N N . ASN A 1 86 ? -13.172 3.049 16.156 1.00 96.94 86 ASN A N 1
ATOM 620 C CA . ASN A 1 86 ? -14.322 2.153 16.056 1.00 96.94 86 ASN A CA 1
ATOM 621 C C . ASN A 1 86 ? -14.002 0.786 16.673 1.00 96.94 86 ASN A C 1
ATOM 623 O O . ASN A 1 86 ? -13.108 0.068 16.233 1.00 96.94 86 ASN A O 1
ATOM 627 N N . ARG A 1 87 ? -14.785 0.395 17.681 1.00 94.56 87 ARG A N 1
ATOM 628 C CA . ARG A 1 87 ? -14.564 -0.841 18.441 1.00 94.56 87 ARG A CA 1
ATOM 629 C C . ARG A 1 87 ? -14.580 -2.085 17.543 1.00 94.56 87 ARG A C 1
ATOM 631 O O . ARG A 1 87 ? -15.492 -2.261 16.741 1.00 94.56 87 ARG A O 1
ATOM 638 N N . GLY A 1 88 ? -13.624 -2.986 17.776 1.00 95.38 88 GLY A N 1
ATOM 639 C CA . GLY A 1 88 ? -13.554 -4.299 17.125 1.00 95.38 88 GLY A CA 1
ATOM 640 C C . GLY A 1 88 ? -12.849 -4.304 15.769 1.00 95.38 88 GLY A C 1
ATOM 641 O O . GLY A 1 88 ? -12.780 -5.357 15.141 1.00 95.38 88 GLY A O 1
ATOM 642 N N . LYS A 1 89 ? -12.314 -3.159 15.332 1.00 98.44 89 LYS A N 1
ATOM 643 C CA . LYS A 1 89 ? -11.517 -3.061 14.111 1.00 98.44 89 LYS A CA 1
ATOM 644 C C . LYS A 1 89 ? -10.026 -3.180 14.420 1.00 98.44 89 LYS A C 1
ATOM 646 O O . LYS A 1 89 ? -9.590 -2.807 15.503 1.00 98.44 89 LYS A O 1
ATOM 651 N N . VAL A 1 90 ? -9.271 -3.694 13.454 1.00 98.50 90 VAL A N 1
ATOM 652 C CA . VAL A 1 90 ? -7.818 -3.896 13.529 1.00 98.50 90 VAL A CA 1
ATOM 653 C C . VAL A 1 90 ? -7.152 -3.214 12.342 1.00 98.50 90 VAL A C 1
ATOM 655 O O . VAL A 1 90 ? -7.543 -3.447 11.193 1.00 98.50 90 VAL A O 1
ATOM 658 N N . PHE A 1 91 ? -6.124 -2.414 12.604 1.00 98.69 91 PHE A N 1
ATOM 659 C CA . PHE A 1 91 ? -5.285 -1.791 11.591 1.00 98.69 91 PHE A CA 1
ATOM 660 C C . PHE A 1 91 ? -3.890 -2.418 11.566 1.00 98.69 91 PHE A C 1
ATOM 662 O O . PHE A 1 91 ? -3.121 -2.356 12.525 1.00 98.69 91 PHE A O 1
ATOM 669 N N . ALA A 1 92 ? -3.554 -3.007 10.424 1.00 98.44 92 ALA A N 1
ATOM 670 C CA . ALA A 1 92 ? -2.262 -3.605 10.162 1.00 98.44 92 ALA A CA 1
ATOM 671 C C . ALA A 1 92 ? -1.471 -2.802 9.124 1.00 98.44 92 ALA A C 1
ATOM 673 O O . ALA A 1 92 ? -2.001 -2.371 8.095 1.00 98.44 92 ALA A O 1
ATOM 674 N N . LEU A 1 93 ? -0.170 -2.662 9.363 1.00 97.31 93 LEU A N 1
ATOM 675 C CA . LEU A 1 93 ? 0.749 -1.946 8.487 1.00 97.31 93 LEU A CA 1
ATOM 676 C C . LEU A 1 93 ? 1.954 -2.826 8.158 1.00 97.31 93 LEU A C 1
ATOM 678 O O . LEU A 1 93 ? 2.532 -3.458 9.034 1.00 97.31 93 LEU A O 1
ATOM 682 N N . ASN A 1 94 ? 2.364 -2.860 6.895 1.00 95.81 94 ASN A N 1
ATOM 683 C CA . ASN A 1 94 ? 3.618 -3.479 6.472 1.00 95.81 94 ASN A CA 1
ATOM 684 C C . ASN A 1 94 ? 4.660 -2.396 6.189 1.00 95.81 94 ASN A C 1
ATOM 686 O O . ASN A 1 94 ? 4.372 -1.443 5.478 1.00 95.81 94 ASN A O 1
ATOM 690 N N . MET A 1 95 ? 5.881 -2.540 6.693 1.00 92.75 95 MET A N 1
ATOM 691 C CA . MET A 1 95 ? 6.954 -1.555 6.515 1.00 92.75 95 MET A CA 1
ATOM 692 C C . MET A 1 95 ? 7.496 -1.464 5.075 1.00 92.75 95 MET A C 1
ATOM 694 O O . MET A 1 95 ? 8.186 -0.506 4.727 1.00 92.75 95 MET A O 1
ATOM 698 N N . ALA A 1 96 ? 7.141 -2.428 4.222 1.00 93.56 96 ALA A N 1
ATOM 699 C CA . ALA A 1 96 ? 7.459 -2.524 2.801 1.00 93.56 96 ALA A CA 1
ATOM 700 C C . ALA A 1 96 ? 8.954 -2.682 2.478 1.00 93.56 96 ALA A C 1
ATOM 702 O O . ALA A 1 96 ? 9.386 -3.771 2.104 1.00 93.56 96 ALA A O 1
ATOM 703 N N . ALA A 1 97 ? 9.743 -1.614 2.588 1.00 90.75 97 ALA A N 1
ATOM 704 C CA . ALA A 1 97 ? 11.158 -1.620 2.232 1.00 90.75 97 ALA A CA 1
ATOM 705 C C . ALA A 1 97 ? 11.955 -0.597 3.046 1.00 90.75 97 ALA A C 1
ATOM 707 O O . ALA A 1 97 ? 11.424 0.418 3.498 1.00 90.75 97 ALA A O 1
ATOM 708 N N . THR A 1 98 ? 13.261 -0.838 3.167 1.00 89.25 98 THR A N 1
ATOM 709 C CA . THR A 1 98 ? 14.185 -0.002 3.945 1.00 89.25 98 THR A CA 1
ATOM 710 C C . THR A 1 98 ? 14.138 1.468 3.520 1.00 89.25 98 THR A C 1
ATOM 712 O O . THR A 1 98 ? 14.010 2.340 4.374 1.00 89.25 98 THR A O 1
ATOM 715 N N . PHE A 1 99 ? 14.125 1.758 2.212 1.00 88.38 99 PHE A N 1
ATOM 716 C CA . PHE A 1 99 ? 14.070 3.145 1.727 1.00 88.38 99 PHE A CA 1
ATOM 717 C C . PHE A 1 99 ? 12.783 3.873 2.149 1.00 88.38 99 PHE A C 1
ATOM 719 O O . PHE A 1 99 ? 12.800 5.085 2.356 1.00 88.38 99 PHE A O 1
ATOM 726 N N . VAL A 1 100 ? 11.663 3.147 2.276 1.00 90.88 100 VAL A N 1
ATOM 727 C CA . VAL A 1 100 ? 10.383 3.727 2.702 1.00 90.88 100 VAL A CA 1
ATOM 728 C C . VAL A 1 100 ? 10.487 4.135 4.163 1.00 90.88 100 VAL A C 1
ATOM 730 O O . VAL A 1 100 ? 10.130 5.253 4.510 1.00 90.88 100 VAL A O 1
ATOM 733 N N . CYS A 1 101 ? 11.04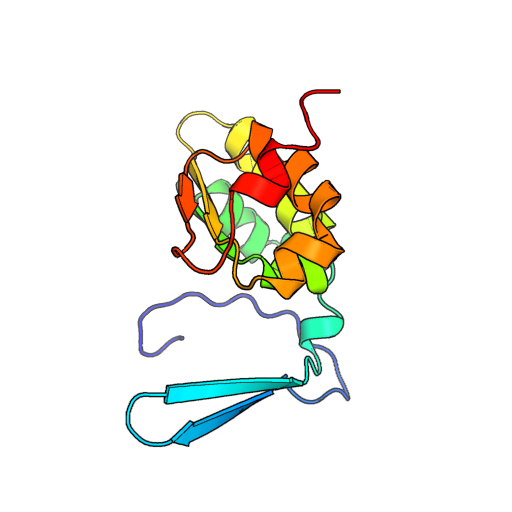0 3.264 5.005 1.00 88.88 101 CYS A N 1
ATOM 734 C CA . CYS A 1 101 ? 11.233 3.547 6.425 1.00 88.88 101 CYS A CA 1
ATOM 735 C C . CYS A 1 101 ? 12.175 4.730 6.652 1.00 88.88 101 CYS A C 1
ATOM 737 O O . CYS A 1 101 ? 11.904 5.560 7.510 1.00 88.88 101 CYS A O 1
ATOM 739 N N . GLN A 1 102 ? 13.236 4.841 5.852 1.00 88.56 102 GLN A N 1
ATOM 740 C CA . GLN A 1 102 ? 14.195 5.942 5.947 1.00 88.56 102 GLN A CA 1
ATOM 741 C C . GLN A 1 102 ? 13.593 7.277 5.500 1.00 88.56 102 GLN A C 1
ATOM 743 O O . GLN A 1 102 ? 13.765 8.288 6.174 1.00 88.56 102 GLN A O 1
ATOM 748 N N . LYS A 1 103 ? 12.868 7.288 4.374 1.00 90.31 103 LYS A N 1
ATOM 749 C CA . LYS A 1 103 ? 12.333 8.523 3.782 1.00 90.31 103 LYS A CA 1
ATOM 750 C C . LYS A 1 103 ? 11.010 8.985 4.404 1.00 90.31 103 LYS A C 1
ATOM 752 O O . LYS A 1 103 ? 10.729 10.176 4.396 1.00 90.31 103 LYS A O 1
ATOM 757 N N . TYR A 1 104 ? 10.208 8.059 4.926 1.00 91.44 104 TYR A N 1
ATOM 758 C CA . TYR A 1 104 ? 8.869 8.312 5.473 1.00 91.44 104 TYR A CA 1
ATOM 759 C C . TYR A 1 104 ? 8.785 7.932 6.959 1.00 91.44 104 TYR A C 1
ATOM 761 O O . TYR A 1 104 ? 7.731 7.525 7.446 1.00 91.44 104 TYR A O 1
ATOM 769 N N . SER A 1 105 ? 9.898 8.042 7.687 1.00 89.81 105 SER A N 1
ATOM 770 C CA . SER A 1 105 ? 9.993 7.678 9.105 1.00 89.81 105 SER A CA 1
ATOM 771 C C . SER A 1 105 ? 8.966 8.411 9.969 1.00 89.81 105 SER A C 1
ATOM 773 O O . SER A 1 105 ? 8.314 7.786 10.803 1.00 89.81 105 SER A O 1
ATOM 775 N N . ASP A 1 106 ? 8.749 9.703 9.730 1.00 92.12 106 ASP A N 1
ATOM 776 C CA . ASP A 1 106 ? 7.774 10.499 10.483 1.00 92.12 106 ASP A CA 1
ATOM 777 C C . ASP A 1 106 ? 6.321 10.109 10.157 1.00 92.12 106 ASP A C 1
ATOM 779 O O . ASP A 1 106 ? 5.467 10.055 11.048 1.00 92.12 106 ASP A O 1
ATOM 783 N N . CYS A 1 107 ? 6.043 9.714 8.908 1.00 94.38 107 CYS A N 1
ATOM 784 C CA . CYS A 1 107 ? 4.757 9.118 8.536 1.00 94.38 107 CYS A CA 1
ATOM 785 C C . CYS A 1 107 ? 4.523 7.806 9.295 1.00 94.38 107 CYS A C 1
ATOM 787 O O . CYS A 1 107 ? 3.439 7.590 9.828 1.00 94.38 107 CYS A O 1
ATOM 789 N N . PHE A 1 108 ? 5.537 6.941 9.404 1.00 92.81 108 PHE A N 1
ATOM 790 C CA . PHE A 1 108 ? 5.423 5.737 10.226 1.00 92.81 108 PHE A CA 1
ATOM 791 C C . PHE A 1 108 ? 5.179 6.085 11.693 1.00 92.81 108 PHE A C 1
ATOM 793 O O . PHE A 1 108 ? 4.202 5.605 12.257 1.00 92.81 108 PHE A O 1
ATOM 800 N N . LYS A 1 109 ? 6.005 6.945 12.301 1.00 92.31 109 LYS A N 1
ATOM 801 C CA . LYS A 1 109 ? 5.873 7.326 13.718 1.00 92.31 109 LYS A CA 1
ATOM 802 C C . LYS A 1 109 ? 4.497 7.883 14.057 1.00 92.31 109 LYS A C 1
ATOM 804 O O . LYS A 1 109 ? 3.956 7.539 15.099 1.00 92.31 109 LYS A O 1
ATOM 809 N N . SER A 1 110 ? 3.927 8.710 13.184 1.00 95.19 110 SER A N 1
ATOM 810 C CA . SER A 1 110 ? 2.579 9.256 13.384 1.00 95.19 110 SER A CA 1
ATOM 811 C C . SER A 1 110 ? 1.466 8.214 13.232 1.00 95.19 110 SER A C 1
ATOM 813 O O . SER A 1 110 ? 0.401 8.389 13.818 1.00 95.19 110 SER A O 1
ATOM 815 N N . LEU A 1 111 ? 1.700 7.122 12.495 1.00 96.12 111 LEU A N 1
ATOM 816 C CA . LEU A 1 111 ? 0.757 6.008 12.366 1.00 96.12 111 LEU A CA 1
ATOM 817 C C . LEU A 1 111 ? 0.903 4.958 13.468 1.00 96.12 111 LEU A C 1
ATOM 819 O O . LEU A 1 111 ? -0.096 4.335 13.810 1.00 96.12 111 LEU A O 1
ATOM 823 N N . LEU A 1 112 ? 2.105 4.756 14.022 1.00 94.38 112 LEU A N 1
ATOM 824 C CA . LEU A 1 112 ? 2.387 3.707 15.014 1.00 94.38 112 LEU A CA 1
ATOM 825 C C . LEU A 1 112 ? 1.392 3.663 16.192 1.00 94.38 112 LEU A C 1
ATOM 827 O O . LEU A 1 112 ? 1.008 2.553 16.553 1.00 94.38 112 LEU A O 1
ATOM 831 N N . PRO A 1 113 ? 0.905 4.790 16.757 1.00 95.31 113 PRO A N 1
ATOM 832 C CA . PRO A 1 113 ? -0.111 4.762 17.814 1.00 95.31 113 PRO A CA 1
ATOM 833 C C . PRO A 1 113 ? -1.445 4.112 17.416 1.00 95.31 113 PRO A C 1
ATOM 835 O O . PRO A 1 113 ? -2.232 3.759 18.288 1.00 95.31 113 PRO A O 1
ATOM 838 N N . PHE A 1 114 ? -1.715 3.979 16.117 1.00 96.88 114 PHE A N 1
ATOM 839 C CA . PHE A 1 114 ? -2.937 3.394 15.564 1.00 96.88 114 PHE A CA 1
ATOM 840 C C . PHE A 1 114 ? -2.715 2.002 14.957 1.00 96.88 114 PHE A C 1
ATOM 842 O O . PHE A 1 114 ? -3.651 1.443 14.396 1.00 96.88 114 PHE A O 1
ATOM 849 N N . VAL A 1 115 ? -1.490 1.467 14.987 1.00 96.75 115 VAL A N 1
ATOM 850 C CA . VAL A 1 115 ? -1.150 0.175 14.374 1.00 96.75 115 VAL A CA 1
ATOM 851 C C . VAL A 1 115 ? -1.244 -0.935 15.413 1.00 96.75 115 VAL A C 1
ATOM 853 O O . VAL A 1 115 ? -0.452 -0.986 16.349 1.00 96.75 115 VAL A O 1
ATOM 856 N N . ASP A 1 116 ? -2.159 -1.873 15.187 1.00 97.50 116 ASP A N 1
ATOM 857 C CA . ASP A 1 116 ? -2.307 -3.077 16.007 1.00 97.50 116 ASP A CA 1
ATOM 858 C C . ASP A 1 116 ? -1.295 -4.162 15.613 1.00 97.50 116 ASP A C 1
ATOM 860 O O . ASP A 1 116 ? -0.788 -4.898 16.458 1.00 97.50 116 ASP A O 1
ATOM 864 N N . VAL A 1 117 ? -1.000 -4.278 14.311 1.00 97.12 117 VAL A N 1
ATOM 865 C CA . VAL A 1 117 ? -0.080 -5.290 13.771 1.00 97.12 117 VAL A CA 1
ATOM 866 C C . VAL A 1 117 ? 0.891 -4.652 12.785 1.00 97.12 117 VAL A C 1
ATOM 868 O O . VAL A 1 117 ? 0.493 -4.168 11.726 1.00 97.12 117 VAL A O 1
ATOM 871 N N . LEU A 1 118 ? 2.185 -4.696 13.105 1.00 94.88 118 LEU A N 1
ATOM 872 C CA . LEU A 1 118 ? 3.251 -4.211 12.231 1.00 94.88 118 LEU A CA 1
ATOM 873 C C . LEU A 1 118 ? 4.022 -5.388 11.621 1.00 94.88 118 LEU A C 1
ATOM 875 O O . LEU A 1 118 ? 4.626 -6.186 12.335 1.00 94.88 118 LEU A O 1
ATOM 879 N N . PHE A 1 119 ? 4.036 -5.474 10.292 1.00 94.62 119 PHE A N 1
ATOM 880 C CA . PHE A 1 119 ? 4.797 -6.470 9.542 1.00 94.62 119 PHE A CA 1
ATOM 881 C C . PHE A 1 119 ? 6.109 -5.883 9.022 1.00 94.62 119 PHE A C 1
ATOM 883 O O . PHE A 1 119 ? 6.132 -4.815 8.409 1.00 94.62 119 PHE A O 1
ATOM 890 N N . GLY A 1 120 ? 7.196 -6.629 9.192 1.00 90.88 120 GLY A N 1
ATOM 891 C CA . GLY A 1 120 ? 8.517 -6.298 8.672 1.00 90.88 120 GLY A CA 1
ATOM 892 C C . GLY A 1 120 ? 9.378 -7.551 8.540 1.00 90.88 120 GLY A C 1
ATOM 893 O O . GLY A 1 120 ? 9.000 -8.629 8.996 1.00 90.88 120 GLY A O 1
ATOM 894 N N . ASN A 1 121 ? 10.534 -7.414 7.898 1.00 87.25 121 ASN A N 1
ATOM 895 C CA . ASN A 1 121 ? 11.555 -8.460 7.852 1.00 87.25 121 ASN A CA 1
ATOM 896 C C . ASN A 1 121 ? 12.829 -7.975 8.560 1.00 87.25 121 ASN A C 1
ATOM 898 O O . ASN A 1 121 ? 12.931 -6.813 8.939 1.00 87.25 121 ASN A O 1
ATOM 902 N N . THR A 1 122 ? 13.814 -8.857 8.715 1.00 80.50 122 THR A N 1
ATOM 903 C CA . THR A 1 122 ? 15.074 -8.550 9.414 1.00 80.50 122 THR A CA 1
ATOM 904 C C . THR A 1 122 ? 15.903 -7.445 8.754 1.00 80.50 122 THR A C 1
ATOM 906 O O . THR A 1 122 ? 16.661 -6.765 9.437 1.00 80.50 122 THR A O 1
ATOM 909 N N . MET A 1 123 ? 15.766 -7.246 7.440 1.00 71.81 123 MET A N 1
ATOM 910 C CA . MET A 1 123 ? 16.490 -6.212 6.691 1.00 71.81 123 MET A CA 1
ATOM 911 C C . MET A 1 123 ? 15.887 -4.823 6.909 1.00 71.81 123 MET A C 1
ATOM 913 O O . MET A 1 123 ? 16.598 -3.814 6.913 1.00 71.81 123 MET A O 1
ATOM 917 N N . VAL A 1 124 ? 14.573 -4.769 7.106 1.00 64.38 124 VAL A N 1
ATOM 918 C CA . VAL A 1 124 ? 13.847 -3.551 7.429 1.00 64.38 124 VAL A CA 1
ATOM 919 C C . VAL A 1 124 ? 14.037 -3.282 8.923 1.00 64.38 124 VAL A C 1
ATOM 921 O O . VAL A 1 124 ? 13.326 -3.807 9.776 1.00 64.38 124 VAL A O 1
ATOM 924 N N . HIS A 1 125 ? 15.066 -2.497 9.244 1.00 63.78 125 HIS A N 1
ATOM 925 C CA . HIS A 1 125 ? 15.472 -2.220 10.618 1.00 63.78 125 HIS A CA 1
ATOM 926 C C . HIS A 1 125 ? 14.408 -1.393 11.355 1.00 63.78 125 HIS A C 1
ATOM 928 O O . HIS A 1 125 ? 14.455 -0.166 11.380 1.00 63.78 125 HIS A O 1
ATOM 934 N N . VAL A 1 126 ? 13.492 -2.080 12.044 1.00 61.19 126 VAL A N 1
ATOM 935 C CA . VAL A 1 126 ? 12.532 -1.500 13.006 1.00 61.19 126 VAL A CA 1
ATOM 936 C C . VAL A 1 126 ? 13.230 -0.561 14.005 1.00 61.19 126 VAL A C 1
ATOM 938 O O . VAL A 1 126 ? 12.672 0.450 14.426 1.00 61.19 126 VAL A O 1
ATOM 941 N N . LEU A 1 127 ? 14.492 -0.858 14.331 1.00 55.97 127 LEU A N 1
ATOM 942 C CA . LEU A 1 127 ? 15.328 -0.067 15.230 1.00 55.97 127 LEU A CA 1
ATOM 943 C C . LEU A 1 127 ? 15.548 1.383 14.766 1.00 55.97 127 LEU A C 1
ATOM 945 O O . LEU A 1 127 ? 15.721 2.246 15.621 1.00 55.97 127 LEU A O 1
ATOM 949 N N . GLU A 1 128 ? 15.534 1.685 13.464 1.00 58.28 128 GLU A N 1
ATOM 950 C CA . GLU A 1 128 ? 15.674 3.073 12.985 1.00 58.28 128 GLU A CA 1
ATOM 951 C C . GLU A 1 128 ? 14.436 3.924 13.315 1.00 58.28 128 GLU A C 1
ATOM 953 O O . GLU A 1 128 ? 14.572 5.101 13.658 1.00 58.28 128 GLU A O 1
ATOM 958 N N . LEU A 1 129 ? 13.239 3.323 13.303 1.00 61.28 129 LEU A N 1
ATOM 959 C CA . LEU A 1 129 ? 12.001 4.015 13.675 1.00 61.28 129 LEU A CA 1
ATOM 960 C C . LEU A 1 129 ? 11.897 4.242 15.188 1.00 61.28 129 LEU A C 1
ATOM 962 O O . LEU A 1 129 ? 11.435 5.298 15.609 1.00 61.28 129 LEU A O 1
ATOM 966 N N . ILE A 1 130 ? 12.359 3.284 16.000 1.00 58.66 130 ILE A N 1
ATOM 967 C CA . ILE A 1 130 ? 12.251 3.343 17.469 1.00 58.66 130 ILE A CA 1
ATOM 968 C C . ILE A 1 130 ? 13.321 4.261 18.087 1.00 58.66 130 ILE A C 1
ATOM 970 O O . ILE A 1 130 ? 13.035 4.981 19.040 1.00 58.66 130 ILE A O 1
ATOM 974 N N . LYS A 1 131 ? 14.543 4.305 17.537 1.00 52.88 131 LYS A N 1
ATOM 975 C CA . LYS A 1 131 ? 15.655 5.096 18.109 1.00 52.88 131 LYS A CA 1
ATOM 976 C C . LYS A 1 131 ? 15.434 6.612 18.100 1.00 52.88 131 LYS A C 1
ATOM 978 O O . LYS A 1 131 ? 16.073 7.309 18.875 1.00 52.88 131 LYS A O 1
ATOM 983 N N . THR A 1 132 ? 14.554 7.131 17.245 1.00 48.06 132 THR A N 1
ATOM 984 C CA . THR A 1 132 ? 14.300 8.580 17.129 1.00 48.06 132 THR A CA 1
ATOM 985 C C . THR A 1 132 ? 13.099 9.075 17.939 1.00 48.06 132 THR A C 1
ATOM 987 O O . THR A 1 132 ? 12.809 10.265 17.899 1.00 48.06 132 THR A O 1
ATOM 990 N N . SER A 1 133 ? 12.421 8.201 18.689 1.00 44.19 133 SER A N 1
ATOM 991 C CA . SER A 1 133 ? 11.294 8.563 19.567 1.00 44.19 133 SER A CA 1
ATOM 992 C C . SER A 1 133 ? 11.678 8.683 21.051 1.00 44.19 133 SER A C 1
ATOM 994 O O . SER A 1 133 ? 10.802 8.902 21.880 1.00 44.19 133 SER A O 1
ATOM 996 N N . CYS A 1 134 ? 12.966 8.539 21.393 1.00 37.53 134 CYS A N 1
ATOM 997 C CA . CYS A 1 134 ? 13.474 8.569 22.773 1.00 37.53 134 CYS A CA 1
ATOM 998 C C . CYS A 1 134 ? 14.446 9.728 23.077 1.00 37.53 134 CYS A C 1
ATOM 1000 O O . CYS A 1 134 ? 15.227 9.607 24.018 1.00 37.53 134 CYS A O 1
ATOM 1002 N N . ASN A 1 135 ? 14.403 10.827 22.316 1.00 37.31 135 ASN A N 1
ATOM 1003 C CA . ASN A 1 135 ? 15.123 12.066 22.648 1.00 37.31 135 ASN A CA 1
ATOM 1004 C C . ASN A 1 135 ? 14.146 13.173 23.031 1.00 37.31 135 ASN A C 1
ATOM 1006 O O . ASN A 1 135 ? 13.151 13.332 22.288 1.00 37.31 135 ASN A O 1
#

Radius of gyration: 16.27 Å; chains: 1; bounding box: 40×30×43 Å

InterPro domains:
  IPR001805 Adenosine kinase [PTHR45769] (2-122)
  IPR011611 Carbohydrate kinase PfkB [PF00294] (3-121)
  IPR029056 Ribokinase-like [G3DSA:3.40.1190.20] (1-130)
  IPR029056 Ribokinase-like [SSF53613] (2-122)

pLDDT: mean 91.3, std 12.59, range [37.31, 98.69]

Secondary structure (DSSP, 8-state):
-GGGT----PPP-TT-PEEEEEEEEETTEEEEEEEEEGGGG--THHHHSHHHHHHHHH-SEEEEEHHHHHHHHHHHHHHHHHHHHSTT-EEEEE---HHHHHHSHHHHHHHGGG-SEEE--TTS-HHHHHHTS--

Sequence (135 aa):
MDAAGVGSWFQVKPGLPTGSCLVLCTGSNRCLVTYGGASALLSTDSLDQEETKAAIKASQFFYCSGYSLIGCFDAVQRLALHASTNRGKVFALNMAATFVCQKYSDCFKSLLPFVDVLFGNTMVHVLELIKTSCN